Protein AF-A0AAE0R1Q9-F1 (afdb_monomer)

Organism: NCBI:txid175788

Solvent-accessible surface area (backbone atoms only — not comparable to full-atom values): 10433 Å² total; per-residue (Å²): 109,78,69,60,59,54,33,65,75,67,67,62,68,87,70,82,83,70,95,61,85,61,33,65,63,25,34,54,50,40,47,62,76,43,55,75,49,83,74,54,89,63,76,88,70,81,78,76,76,71,94,84,69,85,69,81,79,62,93,68,74,83,41,76,63,56,52,48,52,50,55,68,37,34,76,42,79,43,69,30,73,52,93,91,24,54,25,71,78,45,69,36,64,67,70,59,63,85,92,43,83,62,37,63,57,53,51,52,60,72,49,53,83,74,58,60,87,50,91,68,36,45,59,49,75,55,89,93,49,74,47,81,46,53,71,69,54,97,90,42,50,61,72,45,52,52,51,44,41,70,79,38,74,92,55,80,83,80,83,84,128

Secondary structure (DSSP, 8-state):
-HHHHHHHHHT------------HHHHHHHHHHTTTTTT--S----PPPPTT--S--------HHHHHHHHHHSSEEE--EETTEEPPPEEE-SS--TT-THHHHHHHHHTTT---SSTTEEEEEETTEEEEEE--BTTB-HHHHHHHHHHSTTPPP----

pLDDT: mean 77.85, std 17.09, range [36.81, 93.56]

InterPro domains:
  IPR000477 Reverse transcriptase domain [PF00078] (58-134)

Mean predicted aligned error: 13.05 Å

Foldseek 3Di:
DVVVVVCVVVVDDPPDDDDDLDQPVQAVVQCVVQVVVVPPPDDPDPDDDDDPPPPDPPDDDPDPVNVVVQVQQFQDWDWGDDPPHIHDIDTDNHAGDPPDPCRQVVQCVVCVVLAQPDPQWGWDDDRPDIDIDHDQDPNDCPSVQVSCCVNPPPDDDDDDD

Sequence (161 aa):
RMWQGIQEITNYKPTPFACDSDTSIPDALNDFYARFEAQNNIAARKTIPPPNDQTSVQHSTQSSFSNWILDFLTGRPQIVRMGNSFSSTTTLITGAPQGCVLSPLLFTLLTHDCAAMHSLNHIVKFADDMTVVGLISKNDESAYREEVQRLMPGVEPTTCL

Structure (mmCIF, N/CA/C/O backbone):
data_AF-A0AAE0R1Q9-F1
#
_entry.id   AF-A0AAE0R1Q9-F1
#
loop_
_atom_site.group_PDB
_atom_site.id
_atom_site.type_symbol
_atom_site.label_atom_id
_atom_site.label_alt_id
_atom_site.label_comp_id
_atom_site.label_asym_id
_atom_site.label_entity_id
_atom_site.label_seq_id
_atom_site.pdbx_PDB_ins_code
_atom_site.Cartn_x
_atom_site.Cartn_y
_atom_site.Cartn_z
_atom_site.occupancy
_atom_site.B_iso_or_equiv
_atom_site.auth_seq_id
_atom_site.auth_comp_id
_atom_site.auth_asym_id
_atom_site.auth_atom_id
_atom_site.pdbx_PDB_model_num
ATOM 1 N N . ARG A 1 1 ? -18.898 -8.983 -27.781 1.00 59.25 1 ARG A N 1
ATOM 2 C CA . ARG A 1 1 ? -17.844 -9.279 -26.772 1.00 59.25 1 ARG A CA 1
ATOM 3 C C . ARG A 1 1 ? -17.582 -7.989 -25.999 1.00 59.25 1 ARG A C 1
ATOM 5 O O . ARG A 1 1 ? -17.427 -6.977 -26.661 1.00 59.25 1 ARG A O 1
ATOM 12 N N . MET A 1 2 ? -17.563 -7.998 -24.660 1.00 80.12 2 MET A N 1
ATOM 13 C CA . MET A 1 2 ? -17.470 -6.791 -23.803 1.00 80.12 2 MET A CA 1
ATOM 14 C C . MET A 1 2 ? -16.39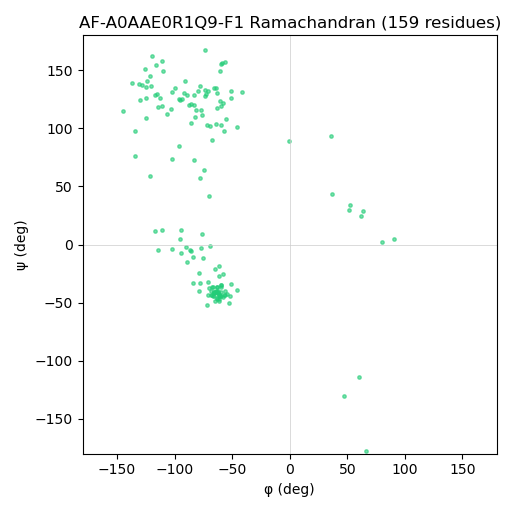4 -5.786 -24.255 1.00 80.12 2 MET A C 1
ATOM 16 O O . MET A 1 2 ? -16.633 -4.585 -24.294 1.00 80.12 2 MET A O 1
ATOM 20 N N . TRP A 1 3 ? -15.247 -6.303 -24.698 1.00 74.69 3 TRP A N 1
ATOM 21 C CA . TRP A 1 3 ? -14.126 -5.509 -25.194 1.00 74.69 3 TRP A CA 1
ATOM 22 C C . TRP A 1 3 ? -14.455 -4.617 -26.404 1.00 74.69 3 TRP A C 1
ATOM 24 O O . TRP A 1 3 ? -13.965 -3.499 -26.481 1.00 74.69 3 TRP A O 1
ATOM 34 N N . GLN A 1 4 ? -15.327 -5.062 -27.315 1.00 75.50 4 GLN A N 1
ATOM 35 C CA . GLN A 1 4 ? -15.723 -4.270 -28.489 1.00 75.50 4 GLN A CA 1
ATOM 36 C C . GLN A 1 4 ? -16.553 -3.041 -28.093 1.00 75.50 4 GLN A C 1
ATOM 38 O O . GLN A 1 4 ? -16.322 -1.957 -28.613 1.00 75.50 4 GLN A O 1
ATOM 43 N N . GLY A 1 5 ? -17.456 -3.185 -27.116 1.00 82.69 5 GLY A N 1
ATOM 44 C CA . GLY A 1 5 ? -18.254 -2.058 -26.621 1.00 82.69 5 GLY A CA 1
ATOM 45 C C . GLY A 1 5 ? -17.404 -1.005 -25.903 1.00 82.69 5 GLY A C 1
ATOM 46 O O . GLY A 1 5 ? -17.628 0.189 -26.070 1.00 82.69 5 GLY A O 1
ATOM 47 N N . ILE A 1 6 ? -16.37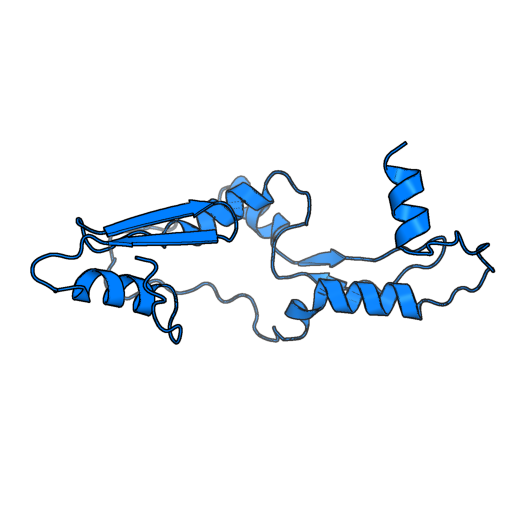2 -1.427 -25.160 1.00 80.50 6 ILE A N 1
ATOM 48 C CA . ILE A 1 6 ? -15.416 -0.498 -24.531 1.00 80.50 6 ILE A CA 1
ATOM 49 C C . ILE A 1 6 ? -14.652 0.297 -25.598 1.00 80.50 6 ILE A C 1
ATOM 51 O O . ILE A 1 6 ? -14.466 1.502 -25.444 1.00 80.50 6 ILE A O 1
ATOM 55 N N . GLN A 1 7 ? -14.239 -0.342 -26.695 1.00 80.62 7 GLN A N 1
ATOM 56 C CA . GLN A 1 7 ? -13.532 0.337 -27.787 1.00 80.62 7 GLN A CA 1
ATOM 57 C C . GLN A 1 7 ? -14.400 1.400 -28.475 1.00 80.62 7 GLN A C 1
ATOM 59 O O . GLN A 1 7 ? -13.909 2.492 -28.756 1.00 80.62 7 GLN A O 1
ATOM 64 N N . GLU A 1 8 ? -15.685 1.108 -28.695 1.00 81.06 8 GLU A N 1
ATOM 65 C CA . GLU A 1 8 ? -16.641 2.047 -29.298 1.00 81.06 8 GLU A CA 1
ATOM 66 C C . GLU A 1 8 ? -16.903 3.268 -28.408 1.00 81.06 8 GLU A C 1
ATOM 68 O O . GLU A 1 8 ? -16.912 4.392 -28.899 1.00 81.06 8 GLU A O 1
ATOM 73 N N . ILE A 1 9 ? -17.050 3.073 -27.094 1.00 84.00 9 ILE A N 1
ATOM 74 C CA . ILE A 1 9 ? -17.305 4.176 -26.150 1.00 84.00 9 ILE A CA 1
ATOM 75 C C . ILE A 1 9 ? -16.066 5.064 -25.981 1.00 84.00 9 ILE A C 1
ATOM 77 O O . ILE A 1 9 ? -16.174 6.281 -25.848 1.00 84.00 9 ILE A O 1
ATOM 81 N N . THR A 1 10 ? -14.878 4.462 -25.976 1.00 80.31 10 THR A N 1
ATOM 82 C CA . THR A 1 10 ? -13.619 5.173 -25.702 1.00 80.31 10 THR A CA 1
ATOM 83 C C . THR A 1 10 ? -12.989 5.806 -26.941 1.00 80.31 10 THR A C 1
ATOM 85 O O . THR A 1 10 ? -11.972 6.485 -26.814 1.00 80.31 10 THR A O 1
ATOM 88 N N . ASN A 1 11 ? -13.552 5.590 -28.139 1.00 75.06 11 ASN A N 1
ATOM 89 C CA . ASN A 1 11 ? -12.914 5.926 -29.419 1.00 75.06 11 ASN A CA 1
ATOM 90 C C . ASN A 1 11 ? -11.482 5.371 -29.540 1.00 75.06 11 ASN A C 1
ATOM 92 O O . ASN A 1 11 ? -10.628 5.953 -30.217 1.00 75.06 11 ASN A O 1
ATOM 96 N N . TYR A 1 12 ? -11.206 4.238 -28.890 1.00 69.50 12 TYR A N 1
ATOM 97 C CA . TYR A 1 12 ? -9.886 3.630 -28.907 1.00 69.50 12 TYR A CA 1
ATOM 98 C C . TYR A 1 12 ? -9.588 3.074 -30.304 1.00 69.50 12 TYR A C 1
ATOM 100 O O . TYR A 1 12 ? -10.063 2.003 -30.687 1.00 69.50 12 TYR A O 1
ATOM 108 N N . LYS A 1 13 ? -8.787 3.809 -31.080 1.00 71.56 13 LYS A N 1
ATOM 109 C CA . LYS A 1 13 ? -8.218 3.329 -32.341 1.00 71.56 13 LYS A CA 1
ATOM 110 C C . LYS A 1 13 ? -6.837 2.738 -32.066 1.00 71.56 13 LYS A C 1
ATOM 112 O O . LYS A 1 13 ? -5.993 3.455 -31.532 1.00 71.56 13 LYS A O 1
ATOM 117 N N . PRO A 1 14 ? -6.564 1.482 -32.457 1.00 60.16 14 PRO A N 1
ATOM 118 C CA . PRO A 1 14 ? -5.200 0.980 -32.478 1.00 60.16 14 PRO A CA 1
ATOM 119 C C . PRO A 1 14 ? -4.422 1.793 -33.517 1.00 60.16 14 PRO A C 1
ATOM 121 O O . PRO A 1 14 ? -4.619 1.640 -34.723 1.00 60.16 14 PRO A O 1
ATOM 124 N N . THR A 1 15 ? -3.595 2.725 -33.056 1.00 60.31 15 THR A N 1
ATOM 125 C CA . THR A 1 15 ? -2.699 3.496 -33.915 1.00 60.31 15 THR A CA 1
ATOM 126 C C . THR A 1 15 ? -1.706 2.526 -34.563 1.00 60.31 15 THR A C 1
ATOM 128 O O . THR A 1 15 ? -1.113 1.713 -33.850 1.00 60.31 15 THR A O 1
ATOM 131 N N . PRO A 1 16 ? -1.496 2.565 -35.893 1.00 54.47 16 PRO A N 1
ATOM 132 C CA . PRO A 1 16 ? -0.390 1.838 -36.492 1.00 54.47 16 PRO A CA 1
ATOM 133 C C . PRO A 1 16 ? 0.902 2.436 -35.934 1.00 54.47 16 PRO A C 1
ATOM 135 O O . PRO A 1 16 ? 1.153 3.629 -36.097 1.00 54.47 16 PRO A O 1
ATOM 138 N N . PHE A 1 17 ? 1.675 1.620 -35.220 1.00 55.91 17 PHE A N 1
ATOM 139 C CA . PHE A 1 17 ? 2.933 2.024 -34.602 1.00 55.91 17 PHE A CA 1
ATOM 140 C C . PHE A 1 17 ? 3.904 2.510 -35.687 1.00 55.91 17 PHE A C 1
ATOM 142 O O . PHE A 1 17 ? 4.483 1.704 -36.414 1.00 55.91 17 PHE A O 1
ATOM 149 N N . ALA A 1 18 ? 4.069 3.827 -35.811 1.00 50.19 18 ALA A N 1
ATOM 150 C CA . ALA A 1 18 ?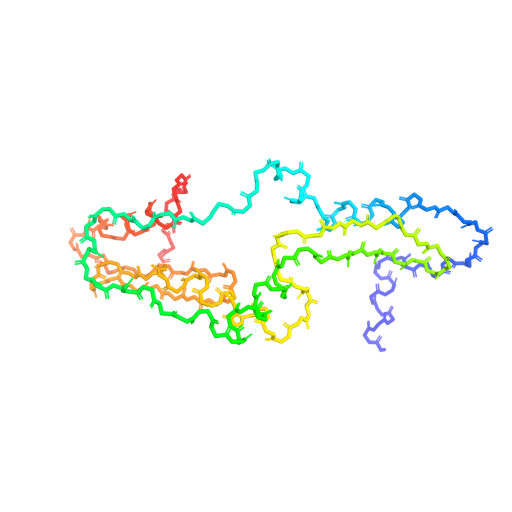 5.200 4.400 -36.521 1.00 50.19 18 ALA A CA 1
ATOM 151 C C . ALA A 1 18 ? 6.443 4.223 -35.638 1.00 50.19 18 ALA A C 1
ATOM 153 O O . ALA A 1 18 ? 6.393 4.445 -34.428 1.00 50.19 18 ALA A O 1
ATOM 154 N N . CYS A 1 19 ? 7.529 3.747 -36.243 1.00 52.66 19 CYS A N 1
ATOM 155 C CA . CYS A 1 19 ? 8.824 3.576 -35.604 1.00 52.66 19 CYS A CA 1
ATOM 156 C C . CYS A 1 19 ? 9.409 4.951 -35.274 1.00 52.66 19 CYS A C 1
ATOM 158 O O . CYS A 1 19 ? 10.133 5.508 -36.088 1.00 52.66 19 CYS A O 1
ATOM 160 N N . ASP A 1 20 ? 9.115 5.469 -34.089 1.00 54.62 20 ASP A N 1
ATOM 161 C CA . ASP A 1 20 ? 9.950 6.487 -33.471 1.00 54.62 20 ASP A CA 1
ATOM 162 C C . ASP A 1 20 ? 10.365 5.995 -32.092 1.00 54.62 20 ASP A C 1
ATOM 164 O O . ASP A 1 20 ? 9.539 5.604 -31.264 1.00 54.62 20 ASP A O 1
ATOM 168 N N . SER A 1 21 ? 11.674 5.994 -31.856 1.00 62.88 21 SER A N 1
ATOM 169 C CA . SER A 1 21 ? 12.311 5.763 -30.559 1.00 62.88 21 SER A CA 1
ATOM 170 C C . SER A 1 21 ? 12.070 6.946 -29.613 1.00 62.88 21 SER A C 1
ATOM 172 O O . SER A 1 21 ? 12.992 7.415 -28.952 1.00 62.88 21 SER A O 1
ATOM 174 N N . ASP A 1 22 ? 10.854 7.485 -29.609 1.00 75.00 22 ASP A N 1
ATOM 175 C CA . ASP A 1 22 ? 10.455 8.556 -28.718 1.00 75.00 22 ASP A CA 1
ATOM 176 C C . ASP A 1 22 ? 10.222 7.947 -27.331 1.00 75.00 22 ASP A C 1
ATOM 178 O O . ASP A 1 22 ? 9.326 7.116 -27.128 1.00 75.00 22 ASP A O 1
ATOM 182 N N . THR A 1 23 ? 11.097 8.293 -26.388 1.00 79.44 23 THR A N 1
ATOM 183 C CA . THR A 1 23 ? 11.012 7.840 -24.996 1.00 79.44 23 THR A CA 1
ATOM 184 C C . THR A 1 23 ? 10.108 8.737 -24.157 1.00 79.44 23 THR A C 1
ATOM 186 O O . THR A 1 23 ? 9.805 8.368 -23.027 1.00 79.44 23 THR A O 1
ATOM 189 N N . SER A 1 24 ? 9.600 9.853 -24.703 1.00 87.50 24 SER A N 1
ATOM 190 C CA . SER A 1 24 ? 8.835 10.855 -23.949 1.00 87.50 24 SER A CA 1
ATOM 191 C C . SER A 1 24 ? 7.618 10.272 -23.225 1.00 87.50 24 SER A C 1
ATOM 193 O O . SER A 1 24 ? 7.390 10.572 -22.055 1.00 87.50 24 SER A O 1
ATOM 195 N N . ILE A 1 25 ? 6.854 9.399 -23.890 1.00 89.06 25 ILE A N 1
ATOM 196 C CA . ILE A 1 25 ? 5.671 8.761 -23.300 1.00 89.06 25 ILE A CA 1
ATOM 197 C C . ILE A 1 25 ? 6.065 7.709 -22.246 1.00 89.06 25 ILE A C 1
ATOM 199 O O . ILE A 1 25 ? 5.539 7.783 -21.133 1.00 89.06 25 ILE A O 1
ATOM 203 N N . PRO A 1 26 ? 6.958 6.734 -22.532 1.00 91.94 26 PRO A N 1
ATOM 204 C CA . PRO A 1 26 ? 7.484 5.840 -21.502 1.00 91.94 26 PRO A CA 1
ATOM 205 C C . PRO A 1 26 ? 8.050 6.566 -20.277 1.00 91.94 26 PRO A C 1
ATOM 207 O O . PRO A 1 26 ? 7.749 6.155 -19.159 1.00 91.94 26 PRO A O 1
ATOM 210 N N . ASP A 1 27 ? 8.830 7.632 -20.470 1.00 91.25 27 ASP A N 1
ATOM 211 C CA . ASP A 1 27 ? 9.414 8.422 -19.381 1.00 91.25 27 ASP A CA 1
ATOM 212 C C . ASP A 1 27 ? 8.323 9.118 -18.558 1.00 91.25 27 ASP A C 1
ATOM 214 O O . ASP A 1 27 ? 8.269 8.930 -17.345 1.00 91.25 27 ASP A O 1
ATOM 218 N N . ALA A 1 28 ? 7.370 9.804 -19.199 1.00 90.69 28 ALA A N 1
ATOM 219 C CA . ALA A 1 28 ? 6.262 10.457 -18.496 1.00 90.69 28 ALA A CA 1
ATOM 220 C C . ALA A 1 28 ? 5.401 9.471 -17.685 1.00 90.69 28 ALA A C 1
ATOM 222 O O . ALA A 1 28 ? 4.930 9.791 -16.591 1.00 90.69 28 ALA A O 1
ATOM 223 N N . LEU A 1 29 ? 5.191 8.256 -18.201 1.00 90.94 29 LEU A N 1
ATOM 224 C CA . LEU A 1 29 ? 4.505 7.198 -17.461 1.00 90.94 29 LEU A CA 1
ATOM 225 C C . LEU A 1 29 ? 5.340 6.704 -16.282 1.00 90.94 29 LEU A C 1
ATOM 227 O O . LEU A 1 29 ? 4.795 6.501 -15.196 1.00 90.94 29 LEU A O 1
ATOM 231 N N . ASN A 1 30 ? 6.643 6.508 -16.479 1.00 91.75 30 ASN A N 1
ATOM 232 C CA . ASN A 1 30 ? 7.533 6.077 -15.411 1.00 91.75 30 ASN A CA 1
ATOM 233 C C . ASN A 1 30 ? 7.563 7.112 -14.275 1.00 91.75 30 ASN A C 1
ATOM 235 O O . ASN A 1 30 ? 7.401 6.739 -13.114 1.00 91.75 30 ASN A O 1
ATOM 239 N N . ASP A 1 31 ? 7.634 8.400 -14.612 1.00 89.75 31 ASP A N 1
ATOM 240 C CA . ASP A 1 31 ? 7.540 9.515 -13.666 1.00 89.75 31 ASP A CA 1
ATOM 241 C C . ASP A 1 31 ? 6.190 9.544 -12.947 1.00 89.75 31 ASP A C 1
ATOM 243 O O . ASP A 1 31 ? 6.132 9.723 -11.732 1.00 89.75 31 ASP A O 1
ATOM 247 N N . PHE A 1 32 ? 5.084 9.310 -13.660 1.00 89.50 32 PHE A N 1
ATOM 248 C CA . PHE A 1 32 ? 3.760 9.242 -13.045 1.00 89.50 32 PHE A CA 1
ATOM 249 C C . PHE A 1 32 ? 3.652 8.105 -12.017 1.00 89.50 32 PHE A C 1
ATOM 251 O O . PHE A 1 32 ? 3.110 8.309 -10.924 1.00 89.50 32 PHE A O 1
ATOM 258 N N . TYR A 1 33 ? 4.165 6.913 -12.336 1.00 86.81 33 TYR A N 1
ATOM 259 C CA . TYR A 1 33 ? 4.166 5.776 -11.411 1.00 86.81 33 TYR A CA 1
ATOM 260 C C . TYR A 1 33 ? 5.152 5.967 -10.251 1.00 86.81 33 TYR A C 1
ATOM 262 O O . TYR A 1 33 ? 4.856 5.542 -9.137 1.00 86.81 33 TYR A O 1
ATOM 270 N N . ALA A 1 34 ? 6.271 6.658 -10.481 1.00 87.50 34 ALA A N 1
ATOM 271 C CA . ALA A 1 34 ? 7.287 6.967 -9.476 1.00 87.50 34 ALA A CA 1
ATOM 272 C C . ALA A 1 34 ? 7.103 8.345 -8.809 1.00 87.50 34 ALA A C 1
ATOM 274 O O . ALA A 1 34 ? 7.991 8.815 -8.102 1.00 87.50 34 ALA A O 1
ATOM 275 N N . ARG A 1 35 ? 5.955 9.012 -8.986 1.00 86.19 35 ARG A N 1
ATOM 276 C CA . ARG A 1 35 ? 5.749 10.407 -8.544 1.00 86.19 35 ARG A CA 1
ATOM 277 C C . ARG A 1 35 ? 5.955 10.639 -7.044 1.00 86.19 35 ARG A C 1
ATOM 279 O O . ARG A 1 35 ? 6.274 11.750 -6.635 1.00 86.19 35 ARG A O 1
ATOM 286 N N . PHE A 1 36 ? 5.784 9.599 -6.229 1.00 80.62 36 PHE A N 1
ATOM 287 C CA . PHE A 1 36 ? 6.008 9.653 -4.782 1.00 80.62 36 PHE A CA 1
ATOM 288 C C . PHE A 1 36 ? 7.480 9.439 -4.384 1.00 80.62 36 PHE A C 1
ATOM 290 O O . PHE A 1 36 ? 7.845 9.696 -3.242 1.00 80.62 36 PHE A O 1
ATOM 297 N N . GLU A 1 37 ? 8.345 9.027 -5.313 1.00 79.06 37 GLU A N 1
ATOM 298 C CA . GLU A 1 37 ? 9.788 8.876 -5.088 1.00 79.06 37 GLU A CA 1
ATOM 299 C C . GLU A 1 37 ? 10.506 10.231 -5.139 1.00 79.06 37 GLU A C 1
ATOM 301 O O . GLU A 1 37 ? 11.346 10.519 -4.290 1.00 79.06 37 GLU A O 1
ATOM 306 N N . ALA A 1 38 ? 10.119 11.112 -6.072 1.00 57.25 38 ALA A N 1
ATOM 307 C CA . ALA A 1 38 ? 10.743 12.427 -6.276 1.00 57.25 38 ALA A CA 1
ATOM 308 C C . ALA A 1 38 ? 10.647 13.367 -5.054 1.00 57.25 38 ALA A C 1
ATOM 310 O O . ALA A 1 38 ? 11.393 14.339 -4.950 1.00 57.25 38 ALA A O 1
ATOM 311 N N . GLN A 1 39 ? 9.735 13.083 -4.122 1.00 54.94 39 GLN A N 1
ATOM 312 C CA . GLN A 1 39 ? 9.530 13.859 -2.896 1.00 54.94 39 GLN A CA 1
ATOM 313 C C . GLN A 1 39 ? 10.304 13.298 -1.688 1.00 54.94 39 GLN A C 1
ATOM 315 O O . GLN A 1 39 ? 10.364 13.948 -0.644 1.00 54.94 39 GLN A O 1
ATOM 320 N N . ASN A 1 40 ? 10.941 12.131 -1.820 1.00 53.28 40 ASN A N 1
ATOM 321 C CA . ASN A 1 40 ? 11.648 11.452 -0.738 1.00 53.28 40 ASN A CA 1
ATOM 322 C C . ASN A 1 40 ? 13.172 11.628 -0.842 1.00 53.28 40 ASN A C 1
ATOM 324 O O . ASN A 1 40 ? 13.913 10.687 -1.101 1.00 53.28 40 ASN A O 1
ATOM 328 N N . ASN A 1 41 ? 13.668 12.828 -0.521 1.00 49.53 41 ASN A N 1
ATOM 329 C CA . ASN A 1 41 ? 15.101 13.053 -0.242 1.00 49.53 41 ASN A CA 1
ATOM 330 C C . ASN A 1 41 ? 15.530 12.553 1.156 1.00 49.53 41 ASN A C 1
ATOM 332 O O . ASN A 1 41 ? 16.630 12.848 1.625 1.00 49.53 41 ASN A O 1
ATOM 336 N N . ILE A 1 42 ? 14.659 11.825 1.858 1.00 50.91 42 ILE A N 1
ATOM 337 C CA . ILE A 1 42 ? 14.900 11.319 3.208 1.00 50.91 42 ILE A CA 1
ATOM 338 C C . ILE A 1 42 ? 15.142 9.815 3.099 1.00 50.91 42 ILE A C 1
ATOM 340 O O . ILE A 1 42 ? 14.232 9.056 2.776 1.00 50.91 42 ILE A O 1
ATOM 344 N N . ALA A 1 43 ? 16.372 9.379 3.388 1.00 47.88 43 ALA A N 1
ATOM 345 C CA . ALA A 1 43 ? 16.683 7.963 3.555 1.00 47.88 43 ALA A CA 1
ATOM 346 C C . ALA A 1 43 ? 15.692 7.338 4.548 1.00 47.88 43 ALA A C 1
ATOM 348 O O . ALA A 1 43 ? 15.471 7.914 5.614 1.00 47.88 43 ALA A O 1
ATOM 349 N N . ALA A 1 44 ? 15.109 6.184 4.200 1.00 47.94 44 ALA A N 1
ATOM 350 C CA . ALA A 1 44 ? 14.126 5.470 5.015 1.00 47.94 44 ALA A CA 1
ATOM 351 C C . ALA A 1 44 ? 14.583 5.401 6.484 1.00 47.94 44 ALA A C 1
ATOM 353 O O . ALA A 1 44 ? 15.480 4.639 6.855 1.00 47.94 44 ALA A O 1
ATOM 354 N N . ARG A 1 45 ? 14.013 6.267 7.326 1.00 45.75 45 ARG A N 1
ATOM 355 C CA . ARG A 1 45 ? 14.424 6.403 8.720 1.00 45.75 45 ARG A CA 1
ATOM 356 C C . ARG A 1 45 ? 13.739 5.289 9.494 1.00 45.75 45 ARG A C 1
ATOM 358 O O . ARG A 1 45 ? 12.517 5.276 9.591 1.00 45.75 45 ARG A O 1
ATOM 365 N N . LYS A 1 46 ? 14.524 4.367 10.060 1.00 41.50 46 LYS A N 1
ATOM 366 C CA . LYS A 1 46 ? 14.035 3.442 11.091 1.00 41.50 46 LYS A CA 1
ATOM 367 C C . LYS A 1 46 ? 13.447 4.294 12.216 1.00 41.50 46 LYS A C 1
ATOM 369 O O . LYS A 1 46 ? 14.187 5.009 12.894 1.00 41.50 46 LYS A O 1
ATOM 374 N N . THR A 1 47 ? 12.129 4.297 12.355 1.00 36.81 47 THR A N 1
ATOM 375 C CA . THR A 1 47 ? 11.434 4.990 13.437 1.00 36.81 47 THR A CA 1
ATOM 376 C C . THR A 1 47 ? 11.899 4.390 14.760 1.00 36.81 47 THR A C 1
ATOM 378 O O . THR A 1 47 ? 11.852 3.179 14.958 1.00 36.81 47 THR A O 1
ATOM 381 N N . ILE A 1 48 ? 12.421 5.241 15.642 1.00 43.12 48 ILE A N 1
ATOM 382 C CA . ILE A 1 48 ? 12.767 4.865 17.013 1.00 43.12 48 ILE A CA 1
ATOM 383 C C . ILE A 1 48 ? 11.432 4.723 17.762 1.00 43.12 48 ILE A C 1
ATOM 385 O O . ILE A 1 48 ? 10.623 5.652 17.677 1.00 43.12 48 ILE A O 1
ATOM 389 N N . PRO A 1 49 ? 11.169 3.598 18.449 1.00 39.59 49 PRO A N 1
ATOM 390 C CA . PRO A 1 49 ? 9.940 3.438 19.213 1.00 39.59 49 PRO A CA 1
ATOM 391 C C . PRO A 1 49 ? 9.826 4.512 20.313 1.00 39.59 49 PRO A C 1
ATOM 393 O O . PRO A 1 49 ? 10.849 4.982 20.822 1.00 39.59 49 PRO A O 1
ATOM 396 N N . PRO A 1 50 ? 8.600 4.926 20.682 1.00 39.22 50 PRO A N 1
ATOM 397 C CA . PRO A 1 50 ? 8.375 5.901 21.744 1.00 39.22 50 PRO A CA 1
ATOM 398 C C . PRO A 1 50 ? 8.933 5.421 23.102 1.00 39.22 50 PRO A C 1
ATOM 400 O O . PRO A 1 50 ? 9.040 4.216 23.332 1.00 39.22 50 PRO A O 1
ATOM 403 N N . PRO A 1 51 ? 9.273 6.337 24.033 1.00 42.34 51 PRO A N 1
ATOM 404 C CA . PRO A 1 51 ? 10.165 6.044 25.164 1.00 42.34 51 PRO A CA 1
ATOM 405 C C . PRO A 1 51 ? 9.628 5.098 26.251 1.00 42.34 51 PRO A C 1
ATOM 407 O O . PRO A 1 51 ? 10.358 4.821 27.197 1.00 42.34 51 PRO A O 1
ATOM 410 N N . ASN A 1 52 ? 8.390 4.605 26.151 1.00 44.06 52 ASN A N 1
ATOM 411 C CA . ASN A 1 52 ? 7.707 3.941 27.268 1.00 44.06 52 ASN A CA 1
ATOM 412 C C . ASN A 1 52 ? 7.477 2.434 27.113 1.00 44.06 52 ASN A C 1
ATOM 414 O O . ASN A 1 52 ? 6.782 1.861 27.945 1.00 44.06 52 ASN A O 1
ATOM 418 N N . ASP A 1 53 ? 8.102 1.775 26.136 1.00 44.84 53 ASP A N 1
ATOM 419 C CA . ASP A 1 53 ? 8.061 0.310 26.038 1.00 44.84 53 ASP A CA 1
ATOM 420 C C . ASP A 1 53 ? 9.470 -0.298 26.081 1.00 44.84 53 ASP A C 1
ATOM 422 O O . ASP A 1 53 ? 9.944 -0.977 25.172 1.00 44.84 53 ASP A O 1
ATOM 426 N N . GLN A 1 54 ? 10.187 -0.020 27.174 1.00 45.72 54 GLN A N 1
ATOM 427 C CA . GLN A 1 54 ? 11.387 -0.775 27.547 1.00 45.72 54 GLN A CA 1
ATOM 428 C C . GLN A 1 54 ? 10.986 -2.112 28.185 1.00 45.72 54 GLN A C 1
ATOM 430 O O . GLN A 1 54 ? 11.377 -2.434 29.304 1.00 45.72 54 GLN A O 1
ATOM 435 N N . THR A 1 55 ? 10.215 -2.919 27.459 1.00 37.75 55 THR A N 1
ATOM 436 C CA . THR A 1 55 ? 10.193 -4.365 27.657 1.00 37.75 55 THR A CA 1
ATOM 437 C C . THR A 1 55 ? 11.144 -4.980 26.639 1.00 37.75 55 THR A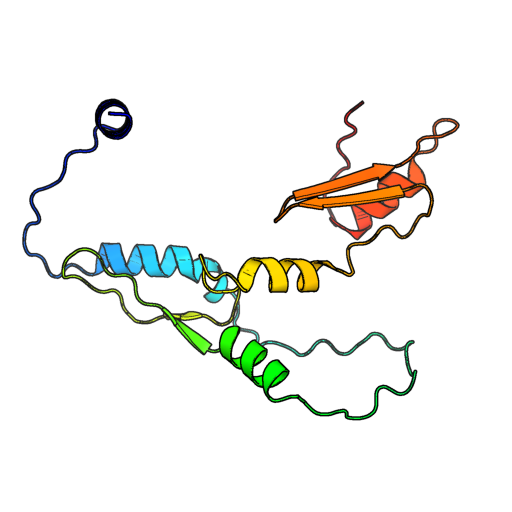 C 1
ATOM 439 O O . THR A 1 55 ? 10.765 -5.357 25.545 1.00 37.75 55 THR A O 1
ATOM 442 N N . SER A 1 56 ? 12.429 -5.028 26.991 1.00 39.81 56 SER A N 1
ATOM 443 C CA . SER A 1 56 ? 13.367 -6.084 26.585 1.00 39.81 56 SER A CA 1
ATOM 444 C C . SER A 1 56 ? 13.238 -6.685 25.171 1.00 39.81 56 SER A C 1
ATOM 446 O O . SER A 1 56 ? 13.397 -7.895 25.030 1.00 39.81 56 SER A O 1
ATOM 448 N N . VAL A 1 57 ? 13.034 -5.911 24.099 1.00 44.72 57 VAL A N 1
ATOM 449 C CA . VAL A 1 57 ? 13.278 -6.429 22.742 1.00 44.72 57 VAL A CA 1
ATOM 450 C C . VAL A 1 57 ? 14.769 -6.283 22.471 1.00 44.72 57 VAL A C 1
ATOM 452 O O . VAL A 1 57 ? 15.246 -5.402 21.758 1.00 44.72 57 VAL A O 1
ATOM 455 N N . GLN A 1 58 ? 15.522 -7.154 23.144 1.00 39.62 58 GLN A N 1
ATOM 456 C CA . GLN A 1 58 ? 16.874 -7.525 22.766 1.00 39.62 58 GLN A CA 1
ATOM 457 C C . GLN A 1 58 ? 16.934 -7.699 21.247 1.00 39.62 58 GLN A C 1
ATOM 459 O O . GLN A 1 58 ? 16.108 -8.405 20.667 1.00 39.62 58 GLN A O 1
ATOM 464 N N . HIS A 1 59 ? 17.943 -7.074 20.636 1.00 54.28 59 HIS A N 1
ATOM 465 C CA . HIS A 1 59 ? 18.750 -7.642 19.554 1.00 54.28 59 HIS A CA 1
ATOM 466 C C . HIS A 1 59 ? 18.332 -9.081 19.189 1.00 54.28 59 HIS A C 1
ATOM 468 O O . HIS A 1 59 ? 18.845 -10.044 19.753 1.00 54.28 59 HIS A O 1
ATOM 474 N N . SER A 1 60 ? 17.387 -9.249 18.269 1.00 42.09 60 SER A N 1
ATOM 475 C CA . SER A 1 60 ? 16.911 -10.575 17.871 1.00 42.09 60 SER A CA 1
ATOM 476 C C . SER A 1 60 ? 16.829 -10.624 16.356 1.00 42.09 60 SER A C 1
ATOM 478 O O . SER A 1 60 ? 15.916 -10.102 15.731 1.00 42.09 60 SER A O 1
ATOM 480 N N . THR A 1 61 ? 17.891 -11.192 15.779 1.00 51.56 61 THR A N 1
ATOM 481 C CA . THR A 1 61 ? 17.926 -11.859 14.472 1.00 51.56 61 THR A CA 1
ATOM 482 C C . THR A 1 61 ? 17.029 -11.233 13.404 1.00 51.56 61 THR A C 1
ATOM 484 O O . THR A 1 61 ? 15.876 -11.634 13.251 1.00 51.56 61 THR A O 1
ATOM 487 N N . GLN A 1 62 ? 17.576 -10.323 12.588 1.00 59.88 62 GLN A N 1
ATOM 488 C CA . GLN A 1 62 ? 17.011 -10.117 11.254 1.00 59.88 62 GLN A CA 1
ATOM 489 C C . GLN A 1 62 ? 17.048 -11.470 10.539 1.00 59.88 62 GLN A C 1
ATOM 491 O O . GLN A 1 62 ? 18.094 -11.916 10.070 1.00 59.88 62 GLN A O 1
ATOM 496 N N . SER A 1 63 ? 15.914 -12.167 10.555 1.00 77.81 63 SER A N 1
ATOM 497 C CA . SER A 1 63 ? 15.759 -13.446 9.882 1.00 77.81 63 SER A CA 1
ATOM 498 C C . SER A 1 63 ? 16.037 -13.260 8.388 1.00 77.81 63 SER A C 1
ATOM 500 O O . SER A 1 63 ? 15.875 -12.160 7.847 1.00 77.81 63 SER A O 1
ATOM 502 N N . SER A 1 64 ? 16.428 -14.331 7.696 1.00 88.25 64 SER A N 1
ATOM 503 C CA . SER A 1 64 ? 16.546 -14.321 6.230 1.00 88.25 64 SER A CA 1
ATOM 504 C C . SER A 1 64 ? 15.272 -13.788 5.565 1.00 88.25 64 SER A C 1
ATOM 506 O O . SER A 1 64 ? 15.349 -13.053 4.586 1.00 88.25 64 SER A O 1
ATOM 508 N N . PHE A 1 65 ? 14.111 -14.069 6.159 1.00 87.12 65 PHE A N 1
ATOM 509 C CA . PHE A 1 65 ? 12.819 -13.550 5.728 1.00 87.12 65 PHE A CA 1
ATOM 510 C C . PHE A 1 65 ? 12.669 -12.033 5.926 1.00 87.12 65 PHE A C 1
ATOM 512 O O . PHE A 1 65 ? 12.217 -11.343 5.019 1.00 87.12 65 PHE A O 1
ATOM 519 N N . SER A 1 66 ? 13.092 -11.479 7.067 1.00 88.44 66 SER A N 1
ATOM 520 C CA . SER A 1 66 ? 13.044 -10.029 7.319 1.00 88.44 66 SER A CA 1
ATOM 521 C C . SER A 1 66 ? 13.943 -9.247 6.359 1.00 88.44 66 SER A C 1
ATOM 523 O O . SER A 1 66 ? 13.546 -8.196 5.862 1.00 88.44 66 SER A O 1
ATOM 525 N N . ASN A 1 67 ? 15.138 -9.770 6.068 1.00 89.00 67 ASN A N 1
ATOM 526 C CA . ASN A 1 67 ? 16.034 -9.171 5.077 1.00 89.00 67 ASN A CA 1
ATOM 527 C C . ASN A 1 67 ? 15.468 -9.289 3.661 1.00 89.00 67 ASN A C 1
ATOM 529 O O . ASN A 1 67 ? 15.595 -8.352 2.883 1.00 89.00 67 ASN A O 1
ATOM 533 N N . TRP A 1 68 ? 14.794 -10.395 3.349 1.00 90.88 68 TRP A N 1
ATOM 534 C CA . TRP A 1 68 ? 14.104 -10.560 2.076 1.00 90.88 68 TRP A CA 1
ATOM 535 C C . TRP A 1 68 ? 12.933 -9.582 1.909 1.00 90.88 68 TRP A C 1
ATOM 537 O O . TRP A 1 68 ? 12.789 -9.000 0.843 1.00 90.88 68 TRP A O 1
ATOM 547 N N . ILE A 1 69 ? 12.132 -9.334 2.953 1.00 89.19 69 ILE A N 1
ATOM 548 C CA . ILE A 1 69 ? 11.084 -8.297 2.911 1.00 89.19 69 ILE A CA 1
ATOM 549 C C . ILE A 1 69 ? 11.708 -6.915 2.696 1.00 89.19 69 ILE A C 1
ATOM 551 O O . ILE A 1 69 ? 11.180 -6.117 1.926 1.00 89.19 69 ILE A O 1
ATOM 555 N N . LEU A 1 70 ? 12.822 -6.621 3.370 1.00 88.31 70 LEU A N 1
ATOM 556 C CA . LEU A 1 70 ? 13.516 -5.346 3.209 1.00 88.31 70 LEU A CA 1
ATOM 557 C C . LEU A 1 70 ? 14.033 -5.164 1.776 1.00 88.31 70 LEU A C 1
ATOM 559 O O . LEU A 1 70 ? 13.807 -4.111 1.189 1.00 88.31 70 LEU A O 1
ATOM 563 N N . ASP A 1 71 ? 14.671 -6.185 1.209 1.00 87.12 71 ASP A N 1
ATOM 564 C CA . ASP A 1 71 ? 15.119 -6.202 -0.188 1.00 87.12 71 ASP A CA 1
ATOM 565 C C . ASP A 1 71 ? 13.931 -6.056 -1.154 1.00 87.12 71 ASP A C 1
ATOM 567 O O . ASP A 1 71 ? 13.931 -5.207 -2.038 1.00 87.12 71 ASP A O 1
ATOM 571 N N . PHE A 1 72 ? 12.837 -6.778 -0.904 1.00 87.56 72 PHE A N 1
ATOM 572 C CA . PHE A 1 72 ? 11.598 -6.658 -1.670 1.00 87.56 72 PHE A CA 1
ATOM 573 C C . PHE A 1 72 ? 11.003 -5.240 -1.626 1.00 87.56 72 PHE A C 1
ATOM 575 O O . PHE A 1 72 ? 10.413 -4.776 -2.604 1.00 87.56 72 PHE A O 1
ATOM 582 N N . LEU A 1 73 ? 11.134 -4.525 -0.508 1.00 87.00 73 LEU A N 1
ATOM 583 C CA . LEU A 1 73 ? 10.565 -3.188 -0.333 1.00 87.00 73 LEU A CA 1
ATOM 584 C C . LEU A 1 73 ? 11.485 -2.044 -0.781 1.00 87.00 73 LEU A C 1
ATOM 586 O O . LEU A 1 73 ? 10.982 -0.936 -0.964 1.00 87.00 73 LEU A O 1
ATOM 590 N N . THR A 1 74 ? 12.783 -2.277 -0.990 1.00 86.94 74 THR A N 1
ATOM 591 C CA . THR A 1 74 ? 13.768 -1.201 -1.188 1.00 86.94 74 THR A CA 1
ATOM 592 C C . THR A 1 74 ? 14.568 -1.353 -2.477 1.00 86.94 74 THR A C 1
ATOM 594 O O . THR A 1 74 ? 14.788 -2.453 -2.966 1.00 86.94 74 THR A O 1
ATOM 597 N N . GLY A 1 75 ? 15.016 -0.230 -3.047 1.00 84.81 75 GLY A N 1
ATOM 598 C CA . GLY A 1 75 ? 16.015 -0.235 -4.120 1.00 84.81 75 GLY A CA 1
ATOM 599 C C . GLY A 1 75 ? 15.570 -0.926 -5.412 1.00 84.81 75 GLY A C 1
ATOM 600 O O . GLY A 1 75 ? 16.410 -1.452 -6.140 1.00 84.81 75 GLY A O 1
ATOM 601 N N . ARG A 1 76 ? 14.267 -0.940 -5.712 1.00 88.19 76 ARG A N 1
ATOM 602 C CA . ARG A 1 76 ? 13.731 -1.675 -6.862 1.00 88.19 76 ARG A CA 1
ATOM 603 C C . ARG A 1 76 ? 13.865 -0.863 -8.151 1.00 88.19 76 ARG A C 1
ATOM 605 O O . ARG A 1 76 ? 13.243 0.193 -8.243 1.00 88.19 76 ARG A O 1
ATOM 612 N N . PRO A 1 77 ? 14.581 -1.335 -9.180 1.00 90.25 77 PRO A N 1
ATOM 613 C CA . PRO A 1 77 ? 14.594 -0.660 -10.473 1.00 90.25 77 PRO A CA 1
ATOM 614 C C . PRO A 1 77 ? 13.245 -0.832 -11.196 1.00 90.25 77 PRO A C 1
ATOM 616 O O . PRO A 1 77 ? 12.733 -1.945 -11.314 1.00 90.25 77 PRO A O 1
ATOM 619 N N . GLN A 1 78 ? 12.692 0.263 -11.715 1.00 91.12 78 GLN A N 1
ATOM 620 C CA . GLN A 1 78 ? 11.483 0.312 -12.538 1.00 91.12 78 GLN A CA 1
ATOM 621 C C . GLN A 1 78 ? 11.791 0.919 -13.910 1.00 91.12 78 GLN A C 1
ATOM 623 O O . GLN A 1 78 ? 12.484 1.930 -14.018 1.00 91.12 78 GLN A O 1
ATOM 628 N N . ILE A 1 79 ? 11.237 0.298 -14.954 1.00 92.81 79 ILE A N 1
ATOM 629 C CA . ILE A 1 79 ? 11.266 0.773 -16.340 1.00 92.81 79 ILE A CA 1
ATOM 630 C C . ILE A 1 79 ? 9.868 0.572 -16.927 1.00 92.81 79 ILE A C 1
ATOM 632 O O . ILE A 1 79 ? 9.252 -0.477 -16.722 1.00 92.81 79 ILE A O 1
ATOM 636 N N . VAL A 1 80 ? 9.383 1.544 -17.695 1.00 91.88 80 VAL A N 1
ATOM 637 C CA . VAL A 1 80 ? 8.162 1.426 -18.495 1.00 91.88 80 VAL A CA 1
ATOM 638 C C . VAL A 1 80 ? 8.539 1.132 -19.943 1.00 91.88 80 VAL A C 1
ATOM 640 O O . VAL A 1 80 ? 9.427 1.760 -20.516 1.00 91.88 80 VAL A O 1
ATOM 643 N N . ARG A 1 81 ? 7.844 0.172 -20.558 1.00 92.31 81 ARG A N 1
ATOM 644 C CA . ARG A 1 81 ? 8.005 -0.172 -21.974 1.00 92.31 81 ARG A CA 1
ATOM 645 C C . ARG A 1 81 ? 6.705 0.084 -22.724 1.00 92.31 81 ARG A C 1
ATOM 647 O O . ARG A 1 81 ? 5.665 -0.453 -22.350 1.00 92.31 81 ARG A O 1
ATOM 654 N N . MET A 1 82 ? 6.785 0.821 -23.828 1.00 87.69 82 MET A N 1
ATOM 655 C CA . MET A 1 82 ? 5.681 1.006 -24.770 1.00 87.69 82 MET A CA 1
ATOM 656 C C . MET A 1 82 ? 6.141 0.607 -26.174 1.00 87.69 82 MET A C 1
ATOM 658 O O . MET A 1 82 ? 6.971 1.272 -26.788 1.00 87.69 82 MET A O 1
ATOM 662 N N . GLY A 1 83 ? 5.630 -0.518 -26.682 1.00 86.19 83 GLY A N 1
ATOM 663 C CA . GLY A 1 83 ? 6.094 -1.083 -27.951 1.00 86.19 83 GLY A CA 1
ATOM 664 C C . GLY A 1 83 ? 7.586 -1.434 -27.900 1.00 86.19 83 GLY A C 1
ATOM 665 O O . GLY A 1 83 ? 7.990 -2.329 -27.152 1.00 86.19 83 GLY A O 1
ATOM 666 N N . ASN A 1 84 ? 8.395 -0.729 -28.693 1.00 85.81 84 ASN A N 1
ATOM 667 C CA . ASN A 1 84 ? 9.856 -0.880 -28.727 1.00 85.81 84 ASN A CA 1
ATOM 668 C C . ASN A 1 84 ? 10.607 0.224 -27.966 1.00 85.81 84 ASN A C 1
ATOM 670 O O . ASN A 1 84 ? 11.828 0.138 -27.853 1.00 85.81 84 ASN A O 1
ATOM 674 N N . SER A 1 85 ? 9.899 1.218 -27.430 1.00 87.19 85 SER A N 1
ATOM 675 C CA . SER A 1 85 ? 10.484 2.297 -26.636 1.00 87.19 85 SER A CA 1
ATOM 676 C C . SER A 1 85 ? 10.499 1.924 -25.155 1.00 87.19 85 SER A C 1
ATOM 678 O O . SER A 1 85 ? 9.546 1.335 -24.632 1.00 87.19 85 SER A O 1
ATOM 680 N N . PHE A 1 86 ? 11.585 2.284 -24.480 1.00 92.69 86 PHE A N 1
ATOM 681 C CA . PHE A 1 86 ? 11.798 2.076 -23.051 1.00 92.69 86 PHE A CA 1
ATOM 682 C C . PHE A 1 86 ? 12.031 3.428 -22.387 1.00 92.69 86 PHE A C 1
ATOM 684 O O . PHE A 1 86 ? 12.651 4.302 -22.989 1.00 92.69 86 PHE A O 1
ATOM 691 N N . SER A 1 87 ? 11.551 3.584 -21.159 1.00 93.56 87 SER A N 1
ATOM 692 C CA . SER A 1 87 ? 11.923 4.715 -20.316 1.00 93.56 87 SER A CA 1
ATOM 693 C C . SER A 1 87 ? 13.354 4.565 -19.799 1.00 93.56 87 SER A C 1
ATOM 695 O O . SER A 1 87 ? 13.946 3.481 -19.813 1.00 93.56 87 SER A O 1
ATOM 697 N N . SER A 1 88 ? 13.872 5.650 -19.242 1.00 91.12 88 SER A N 1
ATOM 698 C CA . SER A 1 88 ? 14.950 5.610 -18.258 1.00 91.12 88 SER A CA 1
ATOM 699 C C . SER A 1 88 ? 14.584 4.735 -17.045 1.00 91.12 88 SER A C 1
ATOM 701 O O . SER A 1 88 ? 13.408 4.476 -16.771 1.00 91.12 88 SER A O 1
ATOM 703 N N . THR A 1 89 ? 15.597 4.239 -16.331 1.00 92.94 89 THR A N 1
ATOM 704 C CA . THR A 1 89 ? 15.408 3.454 -15.102 1.00 92.94 89 THR A CA 1
ATOM 705 C C . THR A 1 89 ? 15.204 4.374 -13.906 1.00 92.94 89 THR A C 1
ATOM 707 O O . THR A 1 89 ? 16.058 5.215 -13.632 1.00 92.94 89 THR A O 1
ATOM 710 N N . THR A 1 90 ? 14.146 4.130 -13.134 1.00 90.81 90 THR A N 1
ATOM 711 C CA . THR A 1 90 ? 13.878 4.821 -11.866 1.00 90.81 90 THR A CA 1
ATOM 712 C C . THR A 1 90 ? 13.935 3.830 -10.715 1.00 90.81 90 THR A C 1
ATOM 714 O O . THR A 1 90 ? 13.300 2.780 -10.766 1.00 90.81 90 THR A O 1
ATOM 717 N N . THR A 1 91 ? 14.691 4.141 -9.666 1.00 90.12 91 THR A N 1
ATOM 718 C CA . THR A 1 91 ? 14.748 3.300 -8.464 1.00 90.12 91 THR A CA 1
ATOM 719 C C . THR A 1 91 ? 13.616 3.673 -7.517 1.00 90.12 91 THR A C 1
ATOM 721 O O . THR A 1 91 ? 13.548 4.809 -7.058 1.00 90.12 91 THR A O 1
ATOM 724 N N . LEU A 1 92 ? 12.759 2.709 -7.194 1.00 86.81 92 LEU A N 1
ATOM 725 C CA . LEU A 1 92 ? 11.692 2.850 -6.213 1.00 86.81 92 LEU A CA 1
ATOM 726 C C . LEU A 1 92 ? 12.197 2.468 -4.822 1.00 86.81 92 LEU A C 1
ATOM 728 O O . LEU A 1 92 ? 12.743 1.375 -4.623 1.00 86.81 92 LEU A O 1
ATOM 732 N N . ILE A 1 93 ? 11.969 3.344 -3.849 1.00 84.12 93 ILE A N 1
ATOM 733 C CA . ILE A 1 93 ? 12.226 3.087 -2.430 1.00 84.12 93 ILE A CA 1
ATOM 734 C C . ILE A 1 93 ? 10.938 3.065 -1.601 1.00 84.12 93 ILE A C 1
ATOM 736 O O . ILE A 1 93 ? 10.995 2.755 -0.411 1.00 84.12 93 ILE A O 1
ATOM 740 N N . THR A 1 94 ? 9.784 3.359 -2.208 1.00 83.12 94 THR A N 1
ATOM 741 C CA . THR A 1 94 ? 8.480 3.320 -1.542 1.00 83.12 94 THR A CA 1
ATOM 742 C C . THR A 1 94 ? 7.511 2.336 -2.186 1.00 83.12 94 THR A C 1
ATOM 744 O O . THR A 1 94 ? 7.692 1.861 -3.310 1.00 83.12 94 THR A O 1
ATOM 747 N N . GLY A 1 95 ? 6.472 1.984 -1.428 1.00 82.69 95 GLY A N 1
ATOM 748 C CA . GLY A 1 95 ? 5.435 1.055 -1.862 1.00 82.69 95 GLY A CA 1
ATOM 749 C C . GLY A 1 95 ? 5.931 -0.377 -2.072 1.00 82.69 95 GLY A C 1
ATOM 750 O O . GLY A 1 95 ? 7.097 -0.718 -1.856 1.00 82.69 95 GLY A O 1
ATOM 751 N N . ALA A 1 96 ? 5.011 -1.227 -2.513 1.00 84.06 96 ALA A N 1
ATOM 752 C CA . ALA A 1 96 ? 5.287 -2.595 -2.923 1.00 84.06 96 ALA A CA 1
ATOM 753 C C . ALA A 1 96 ? 4.969 -2.751 -4.422 1.00 84.06 96 ALA A C 1
ATOM 755 O O . ALA A 1 96 ? 4.127 -2.013 -4.940 1.00 84.06 96 ALA A O 1
ATOM 756 N N . PRO A 1 97 ? 5.601 -3.700 -5.133 1.00 78.31 97 PRO A N 1
ATOM 757 C CA . PRO A 1 97 ? 5.294 -3.977 -6.532 1.00 78.31 97 PRO A CA 1
ATOM 758 C C . PRO A 1 97 ? 3.790 -4.182 -6.768 1.00 78.31 97 PRO A C 1
ATOM 760 O O . PRO A 1 97 ? 3.148 -5.020 -6.118 1.00 78.31 97 PRO A O 1
ATOM 763 N N . GLN A 1 98 ? 3.219 -3.421 -7.705 1.00 73.31 98 GLN A N 1
ATOM 764 C CA . GLN A 1 98 ? 1.812 -3.556 -8.072 1.00 73.31 98 GLN A CA 1
ATOM 765 C C . GLN A 1 98 ? 1.566 -4.939 -8.692 1.00 73.31 98 GLN A C 1
ATOM 767 O O . GLN A 1 98 ? 2.341 -5.411 -9.521 1.00 73.31 98 GLN A O 1
ATOM 772 N N . GLY A 1 99 ? 0.488 -5.605 -8.273 1.00 77.81 99 GLY A N 1
ATOM 773 C CA . GLY A 1 99 ? 0.149 -6.952 -8.743 1.00 77.81 99 GLY A CA 1
ATOM 774 C C . GLY A 1 99 ? 0.927 -8.085 -8.066 1.00 77.81 99 GLY A C 1
ATOM 775 O O . GLY A 1 99 ? 0.714 -9.247 -8.405 1.00 77.81 99 GLY A O 1
ATOM 776 N N . CYS A 1 100 ? 1.794 -7.791 -7.089 1.00 84.56 100 CYS A N 1
ATOM 777 C CA . CYS A 1 100 ? 2.413 -8.836 -6.280 1.00 84.56 100 CYS A CA 1
ATOM 778 C C . CYS A 1 100 ? 1.446 -9.358 -5.203 1.00 84.56 100 CYS A C 1
ATOM 780 O O . CYS A 1 100 ? 0.802 -8.583 -4.498 1.00 84.56 100 CYS A O 1
ATOM 782 N N . VAL A 1 101 ? 1.409 -10.683 -5.032 1.00 88.00 101 VAL A N 1
ATOM 783 C CA . VAL A 1 101 ? 0.601 -11.388 -4.017 1.00 88.00 101 VAL A CA 1
ATOM 784 C C . VAL A 1 101 ? 0.985 -10.994 -2.588 1.00 88.00 101 VAL A C 1
ATOM 786 O O . VAL A 1 101 ? 0.151 -11.049 -1.688 1.00 88.00 101 VAL A O 1
ATOM 789 N N . LEU A 1 102 ? 2.234 -10.577 -2.367 1.00 88.75 102 LEU A N 1
ATOM 790 C CA . LEU A 1 102 ? 2.708 -10.177 -1.045 1.00 88.75 102 LEU A CA 1
ATOM 791 C C . LEU A 1 102 ? 2.269 -8.755 -0.659 1.00 88.75 102 LEU A C 1
ATOM 793 O O . LEU A 1 102 ? 2.153 -8.454 0.528 1.00 88.75 102 LEU A O 1
ATOM 797 N N . SER A 1 103 ? 1.996 -7.888 -1.638 1.00 89.38 103 SER A N 1
ATOM 798 C CA . SER A 1 103 ? 1.669 -6.478 -1.393 1.00 89.38 103 SER A CA 1
ATOM 799 C C . SER A 1 103 ? 0.439 -6.295 -0.486 1.00 89.38 103 SER A C 1
ATOM 801 O O . SER A 1 103 ? 0.551 -5.536 0.477 1.00 89.38 103 SER A O 1
ATOM 803 N N . PRO A 1 104 ? -0.691 -7.014 -0.681 1.00 89.31 104 PRO A N 1
ATOM 804 C CA . PRO A 1 104 ? -1.835 -6.938 0.232 1.00 89.31 104 PRO A CA 1
ATOM 805 C C . PRO A 1 104 ? -1.499 -7.347 1.670 1.00 89.31 104 PRO A C 1
ATOM 807 O O . PRO A 1 104 ? -1.928 -6.681 2.607 1.00 89.31 104 PRO A O 1
ATOM 810 N N . LEU A 1 105 ? -0.694 -8.398 1.860 1.00 89.81 105 LEU A N 1
ATOM 811 C CA . LEU A 1 105 ? -0.316 -8.866 3.196 1.00 89.81 105 LEU A CA 1
ATOM 812 C C . LEU A 1 105 ? 0.561 -7.837 3.921 1.00 89.81 105 LEU A C 1
ATOM 814 O O . LEU A 1 105 ? 0.328 -7.539 5.092 1.00 89.81 105 LEU A O 1
ATOM 818 N N . LEU A 1 106 ? 1.544 -7.264 3.222 1.00 89.69 106 LEU A N 1
ATOM 819 C CA . LEU A 1 106 ? 2.387 -6.204 3.780 1.00 89.69 106 LEU A CA 1
ATOM 820 C C . LEU A 1 106 ? 1.571 -4.953 4.112 1.00 89.69 106 LEU A C 1
ATOM 822 O O . LEU A 1 106 ? 1.818 -4.330 5.139 1.00 89.69 106 LEU A O 1
ATOM 826 N N . PHE A 1 107 ? 0.567 -4.618 3.299 1.00 89.06 107 PHE A N 1
ATOM 827 C CA . PHE A 1 107 ? -0.344 -3.514 3.588 1.00 89.06 107 PHE A CA 1
ATOM 828 C C . PHE A 1 107 ? -1.203 -3.775 4.838 1.00 89.06 107 PHE A C 1
ATOM 830 O O . PHE A 1 107 ? -1.375 -2.885 5.676 1.00 89.06 107 PHE A O 1
ATOM 837 N N . THR A 1 108 ? -1.705 -5.003 5.017 1.00 89.75 108 THR A N 1
ATOM 838 C CA . THR A 1 108 ? -2.429 -5.398 6.236 1.00 89.75 108 THR A CA 1
ATOM 839 C C . THR A 1 108 ? -1.559 -5.245 7.481 1.00 89.75 108 THR A C 1
ATOM 841 O O . THR A 1 108 ? -2.032 -4.701 8.477 1.00 89.75 108 THR A O 1
ATOM 844 N N . LEU A 1 109 ? -0.296 -5.679 7.415 1.00 89.56 109 LEU A N 1
ATOM 845 C CA . LEU A 1 109 ? 0.663 -5.533 8.513 1.00 89.56 109 LEU A CA 1
ATOM 846 C C . LEU A 1 109 ? 1.000 -4.065 8.788 1.00 89.56 109 LEU A C 1
ATOM 848 O O . LEU A 1 109 ? 0.989 -3.648 9.940 1.00 89.56 109 LEU A O 1
ATOM 852 N N . LEU A 1 110 ? 1.243 -3.270 7.741 1.00 88.94 110 LEU A N 1
ATOM 853 C CA . LEU A 1 110 ? 1.556 -1.843 7.860 1.00 88.94 110 LEU A CA 1
ATOM 854 C C . LEU A 1 110 ? 0.467 -1.073 8.612 1.00 88.94 110 LEU A C 1
ATOM 856 O O . LEU A 1 110 ? 0.755 -0.185 9.404 1.00 88.94 110 LEU A O 1
ATOM 860 N N . THR A 1 111 ? -0.790 -1.413 8.350 1.00 90.50 111 T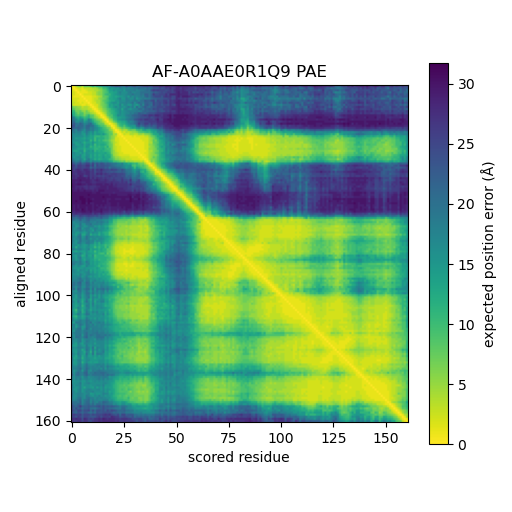HR A N 1
ATOM 861 C CA . THR A 1 111 ? -1.947 -0.729 8.933 1.00 90.50 111 THR A CA 1
ATOM 862 C C . THR A 1 111 ? -2.479 -1.436 10.180 1.00 90.50 111 THR A C 1
ATOM 864 O O . THR A 1 111 ? -3.542 -1.065 10.675 1.00 90.50 111 THR A O 1
ATOM 867 N N . HIS A 1 112 ? -1.823 -2.495 10.665 1.00 90.06 112 HIS A N 1
ATOM 868 C CA . HIS A 1 112 ? -2.329 -3.348 11.746 1.00 90.06 112 HIS A CA 1
ATOM 869 C C . HIS A 1 112 ? -2.685 -2.548 13.006 1.00 90.06 112 HIS A C 1
ATOM 871 O O . HIS A 1 112 ? -3.763 -2.733 13.566 1.00 90.06 112 HIS A O 1
ATOM 877 N N . ASP A 1 113 ? -1.830 -1.596 13.379 1.00 88.88 113 ASP A N 1
ATOM 878 C CA . ASP A 1 113 ? -1.985 -0.797 14.599 1.00 88.88 113 ASP A CA 1
ATOM 879 C C . ASP A 1 113 ? -3.048 0.310 14.473 1.00 88.88 113 ASP A C 1
ATOM 881 O O . ASP A 1 113 ? -3.384 0.987 15.448 1.00 88.88 113 ASP A O 1
ATOM 885 N N . CYS A 1 114 ? -3.650 0.475 13.291 1.00 89.00 114 CYS A N 1
ATOM 886 C CA . CYS A 1 114 ? -4.862 1.268 13.102 1.00 89.00 114 CYS A CA 1
ATOM 887 C C . CYS A 1 114 ? -6.088 0.506 13.643 1.00 89.00 114 CYS A C 1
ATOM 889 O O . CYS A 1 114 ? -6.979 0.114 12.890 1.00 89.00 114 CYS A O 1
ATOM 891 N N . ALA A 1 115 ? -6.101 0.270 14.954 1.00 90.56 115 ALA A N 1
ATOM 892 C CA . ALA A 1 115 ? -7.157 -0.408 15.698 1.00 90.56 115 ALA A CA 1
ATOM 893 C C . ALA A 1 115 ? -7.893 0.575 16.623 1.00 90.56 115 ALA A C 1
ATOM 895 O O . ALA A 1 115 ? -7.361 1.642 16.937 1.00 90.56 115 ALA A O 1
ATOM 896 N N . ALA A 1 116 ? -9.127 0.243 17.019 1.00 91.31 116 ALA A N 1
ATOM 897 C CA . ALA A 1 116 ? -9.917 1.076 17.925 1.00 91.31 116 ALA A CA 1
ATOM 898 C C . ALA A 1 116 ? -9.255 1.130 19.310 1.00 91.31 116 ALA A C 1
ATOM 900 O O . ALA A 1 116 ? -8.856 0.098 19.850 1.00 91.31 116 ALA A O 1
ATOM 901 N N . MET A 1 117 ? -9.164 2.324 19.891 1.00 90.94 117 MET A N 1
ATOM 902 C CA . MET A 1 117 ? -8.758 2.527 21.284 1.00 90.94 117 MET A CA 1
ATOM 903 C C . MET A 1 117 ? -9.940 2.367 22.243 1.00 90.94 117 MET A C 1
ATOM 905 O O . MET A 1 117 ? -9.772 1.896 23.368 1.00 90.94 117 MET A O 1
ATOM 909 N N . HIS A 1 118 ? -11.138 2.744 21.801 1.00 90.38 118 HIS A N 1
ATOM 910 C CA . HIS A 1 118 ? -12.360 2.666 22.590 1.00 90.38 118 HIS A CA 1
ATOM 911 C C . HIS A 1 118 ? -13.081 1.339 22.361 1.00 90.38 118 HIS A C 1
ATOM 913 O O . HIS A 1 118 ? -13.367 0.961 21.230 1.00 90.38 118 HIS A O 1
ATOM 919 N N . SER A 1 119 ? -13.457 0.657 23.446 1.00 89.56 119 SER A N 1
ATOM 920 C CA . SER A 1 119 ? -14.136 -0.649 23.397 1.00 89.56 119 SER A CA 1
ATOM 921 C C . SER A 1 119 ? -15.529 -0.621 22.758 1.00 89.56 119 SER A C 1
ATOM 923 O O . SER A 1 119 ? -16.027 -1.660 22.332 1.00 89.56 119 SER A O 1
ATOM 925 N N . LEU A 1 120 ? -16.162 0.553 22.703 1.00 88.69 120 LEU A N 1
ATOM 926 C CA . LEU A 1 120 ? -17.457 0.777 22.052 1.00 88.69 120 LEU A CA 1
ATOM 927 C C . LEU A 1 120 ? -17.329 1.172 20.578 1.00 88.69 120 LEU A C 1
ATOM 929 O O . LEU A 1 120 ? -18.345 1.350 19.903 1.00 88.69 120 LEU A O 1
ATOM 933 N N . ASN A 1 121 ? -16.095 1.299 20.092 1.00 91.12 121 ASN A N 1
ATOM 934 C CA . ASN A 1 121 ? -15.804 1.591 18.707 1.00 91.12 121 ASN A CA 1
ATOM 935 C C . ASN A 1 121 ? -15.193 0.366 18.038 1.00 91.12 121 ASN A C 1
ATOM 937 O O . ASN A 1 121 ? -14.495 -0.447 18.644 1.00 91.12 121 ASN A O 1
ATOM 941 N N . HIS A 1 122 ? -15.453 0.246 16.748 1.00 92.56 122 HIS A N 1
ATOM 942 C CA . HIS A 1 122 ? -14.917 -0.800 15.912 1.00 92.56 122 HIS A CA 1
ATOM 943 C C . HIS A 1 122 ? -14.335 -0.184 14.650 1.00 92.56 122 HIS A C 1
ATOM 945 O O . HIS A 1 122 ? -14.920 0.723 14.062 1.00 92.56 122 HIS A O 1
ATOM 951 N N . ILE A 1 123 ? -13.177 -0.684 14.233 1.00 92.31 123 ILE A N 1
ATOM 952 C CA . ILE A 1 123 ? -12.552 -0.288 12.977 1.00 92.31 123 ILE A CA 1
ATOM 953 C C . ILE A 1 123 ? -12.617 -1.482 12.041 1.00 92.31 123 ILE A C 1
ATOM 955 O O . ILE A 1 123 ? -12.045 -2.535 12.322 1.00 92.31 123 ILE A O 1
ATOM 959 N N . VAL A 1 124 ? -13.301 -1.297 10.919 1.00 92.00 124 VAL A N 1
ATOM 960 C CA . VAL A 1 124 ? -13.356 -2.261 9.822 1.00 92.00 124 VAL A CA 1
ATOM 961 C C . VAL A 1 124 ? -12.418 -1.776 8.729 1.00 92.00 124 VAL A C 1
ATOM 963 O O . VAL A 1 124 ? -12.467 -0.611 8.342 1.00 92.00 124 VAL A O 1
ATOM 966 N N . LYS A 1 125 ? -11.558 -2.663 8.229 1.00 91.69 125 LYS A N 1
ATOM 967 C CA . LYS A 1 125 ? -10.579 -2.347 7.186 1.00 91.69 125 LYS A CA 1
ATOM 968 C C . LYS A 1 125 ? -10.734 -3.300 6.016 1.00 91.69 125 LYS A C 1
ATOM 970 O O . LYS A 1 125 ? -10.804 -4.512 6.223 1.00 91.69 125 LYS A O 1
ATOM 975 N N . PHE A 1 126 ? -10.712 -2.764 4.805 1.00 89.69 126 PHE A N 1
ATOM 976 C CA . PHE A 1 126 ? -10.679 -3.549 3.582 1.00 89.69 126 PHE A CA 1
ATOM 977 C C . PHE A 1 126 ? -9.827 -2.839 2.535 1.00 89.69 126 PHE A C 1
ATOM 979 O O . PHE A 1 126 ? -10.194 -1.765 2.080 1.00 89.69 126 PHE A O 1
ATOM 986 N N . ALA A 1 127 ? -8.699 -3.445 2.146 1.00 87.69 127 ALA A N 1
ATOM 987 C CA . ALA A 1 127 ? -7.696 -2.761 1.327 1.00 87.69 127 ALA A CA 1
ATOM 988 C C . ALA A 1 127 ? -7.398 -1.361 1.910 1.00 87.69 127 ALA A C 1
ATOM 990 O O . ALA A 1 127 ? -7.153 -1.267 3.111 1.00 87.69 127 ALA A O 1
ATOM 991 N N . ASP A 1 128 ? -7.423 -0.308 1.097 1.00 86.62 128 ASP A N 1
ATOM 992 C CA . ASP A 1 128 ? -7.233 1.085 1.506 1.00 86.62 128 ASP A CA 1
ATOM 993 C C . ASP A 1 128 ? -8.441 1.722 2.217 1.00 86.62 128 ASP A C 1
ATOM 995 O O . ASP A 1 128 ? -8.279 2.765 2.853 1.00 86.62 128 ASP A O 1
ATOM 999 N N . ASP A 1 129 ? -9.613 1.081 2.206 1.00 89.19 129 ASP A N 1
ATOM 1000 C CA . ASP A 1 129 ? -10.799 1.571 2.903 1.00 89.19 129 ASP A CA 1
ATOM 1001 C C . ASP A 1 129 ? -10.750 1.247 4.403 1.00 89.19 129 ASP A C 1
ATOM 1003 O O . ASP A 1 129 ? -10.525 0.108 4.833 1.00 89.19 129 ASP A O 1
ATOM 1007 N N . MET A 1 130 ? -11.040 2.256 5.225 1.00 89.31 130 MET A N 1
ATOM 1008 C CA . MET A 1 130 ? -11.191 2.127 6.671 1.00 89.31 130 MET A CA 1
ATOM 1009 C C . MET A 1 130 ? -12.498 2.776 7.115 1.00 89.31 130 MET A C 1
ATOM 1011 O O . MET A 1 130 ? -12.739 3.951 6.861 1.00 89.31 130 MET A O 1
ATOM 1015 N N . THR A 1 131 ? -13.336 2.010 7.807 1.00 91.31 131 THR A N 1
ATOM 1016 C CA . THR A 1 131 ? -14.596 2.478 8.388 1.00 91.31 131 THR A CA 1
ATOM 1017 C C . THR A 1 131 ? -14.499 2.446 9.905 1.00 91.31 131 THR A C 1
ATOM 1019 O O . THR A 1 131 ? -14.211 1.401 10.491 1.00 91.31 131 THR A O 1
ATOM 1022 N N . VAL A 1 132 ? -14.778 3.582 10.541 1.00 91.69 132 VAL A N 1
ATOM 1023 C CA . VAL A 1 132 ? -14.930 3.682 11.995 1.00 91.69 132 VAL A CA 1
ATOM 1024 C C . VAL A 1 132 ? -16.416 3.582 12.323 1.00 91.69 132 VAL A C 1
ATOM 1026 O O . VAL A 1 132 ? -17.223 4.354 11.817 1.00 91.69 132 VAL A O 1
ATOM 1029 N N . VAL A 1 133 ? -16.780 2.632 13.176 1.00 92.25 133 VAL A N 1
ATOM 1030 C CA . VAL A 1 133 ? -18.138 2.452 13.695 1.00 92.25 133 VAL A CA 1
ATOM 1031 C C . VAL A 1 133 ? -18.093 2.734 15.186 1.00 92.25 133 VAL A C 1
ATOM 1033 O O . VAL A 1 133 ? -17.387 2.039 15.909 1.00 92.25 133 VAL A O 1
ATOM 1036 N N . GLY A 1 134 ? -18.817 3.745 15.658 1.00 90.75 134 GLY A N 1
ATOM 1037 C CA . GLY A 1 134 ? -18.884 4.083 17.079 1.00 90.75 134 GLY A CA 1
ATOM 1038 C C . GLY A 1 134 ? -20.315 4.101 17.592 1.00 90.75 134 GLY A C 1
ATOM 1039 O O . GLY A 1 134 ? -21.224 4.558 16.900 1.00 90.75 134 GLY A O 1
ATOM 1040 N N . LEU A 1 135 ? -20.526 3.601 18.809 1.00 8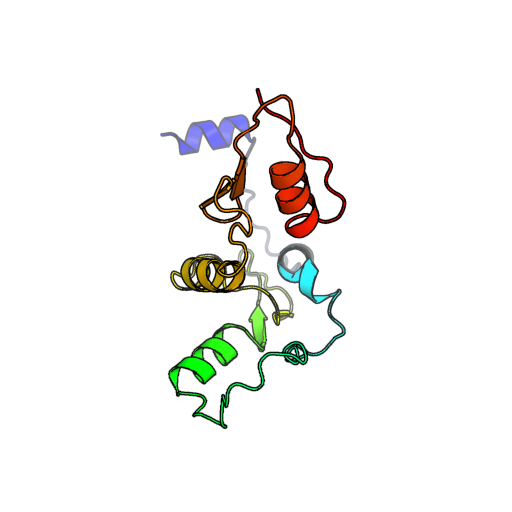9.75 135 LEU A N 1
ATOM 1041 C CA . LEU A 1 135 ? -21.825 3.695 19.469 1.00 89.75 135 LEU A CA 1
ATOM 1042 C C . LEU A 1 135 ? -22.040 5.112 20.016 1.00 89.75 135 LEU A C 1
ATOM 1044 O O . LEU A 1 135 ? -21.370 5.520 20.961 1.00 89.75 135 LEU A O 1
ATOM 1048 N N . ILE A 1 136 ? -23.034 5.821 19.481 1.00 89.31 136 ILE A N 1
ATOM 1049 C CA . ILE A 1 136 ? -23.483 7.106 20.028 1.00 89.31 136 ILE A CA 1
ATOM 1050 C C . ILE A 1 136 ? -24.544 6.834 21.093 1.00 89.31 136 ILE A C 1
ATOM 1052 O O . ILE A 1 136 ? -25.598 6.259 20.814 1.00 89.31 136 ILE A O 1
ATOM 1056 N N . SER A 1 137 ? -24.280 7.254 22.328 1.00 88.06 137 SER A N 1
ATOM 1057 C CA . SER A 1 137 ? -25.202 7.080 23.453 1.00 88.06 137 SER A CA 1
ATOM 1058 C C . SER A 1 137 ? -25.415 8.405 24.158 1.00 88.06 137 SER A C 1
ATOM 1060 O O . SER A 1 137 ? -24.470 9.150 24.372 1.00 88.06 137 SER A O 1
ATOM 1062 N N . LYS A 1 138 ? -26.663 8.719 24.524 1.00 90.06 138 LYS A N 1
ATOM 1063 C CA . LYS A 1 138 ? -27.017 9.981 25.206 1.00 90.06 138 LYS A CA 1
ATOM 1064 C C . LYS A 1 138 ? -26.512 11.240 24.474 1.00 90.06 138 LYS A C 1
ATOM 1066 O O . LYS A 1 138 ? -26.188 12.228 25.123 1.00 90.06 138 LYS A O 1
ATOM 1071 N N . ASN A 1 139 ? -26.482 11.202 23.138 1.00 86.56 139 ASN A N 1
ATOM 1072 C CA . ASN A 1 139 ? -25.959 12.281 22.292 1.00 86.56 139 ASN A CA 1
ATOM 1073 C C . ASN A 1 139 ? -24.459 12.581 22.511 1.00 86.56 139 ASN A C 1
ATOM 1075 O O . ASN A 1 139 ? -24.007 13.692 22.247 1.00 86.56 139 ASN A O 1
ATOM 1079 N N . ASP A 1 140 ? -23.704 11.598 23.007 1.00 88.94 140 ASP A N 1
ATOM 1080 C CA . ASP A 1 140 ? -22.252 11.645 23.136 1.00 88.94 140 ASP A CA 1
ATOM 1081 C C . ASP A 1 140 ? -21.603 10.814 22.022 1.00 88.94 140 ASP A C 1
ATOM 1083 O O . ASP A 1 140 ? -21.807 9.602 21.923 1.00 88.94 140 ASP A O 1
ATOM 1087 N N . GLU A 1 141 ? -20.842 11.498 21.172 1.00 91.50 141 GLU A N 1
ATOM 1088 C CA . GLU A 1 141 ? -20.067 10.936 20.060 1.00 91.50 141 GLU A CA 1
ATOM 1089 C C . GLU A 1 141 ? -18.552 11.159 20.236 1.00 91.50 141 GLU A C 1
ATOM 1091 O O . GLU A 1 141 ? -17.781 10.956 19.297 1.00 91.50 141 GLU A O 1
ATOM 1096 N N . SER A 1 142 ? -18.112 11.586 21.428 1.00 91.62 142 SER A N 1
ATOM 1097 C CA . SER A 1 142 ? -16.714 11.936 21.726 1.00 91.62 142 SER A CA 1
ATOM 1098 C C . SER A 1 142 ? -15.737 10.821 21.355 1.00 91.62 142 SER A C 1
ATOM 1100 O O . SER A 1 142 ? -14.814 11.054 20.578 1.00 91.62 142 SER A O 1
ATOM 1102 N N . ALA A 1 143 ? -16.004 9.592 21.803 1.00 90.81 143 ALA A N 1
ATOM 1103 C CA . ALA A 1 143 ? -15.166 8.432 21.508 1.00 90.81 143 ALA A CA 1
ATOM 1104 C C . ALA A 1 143 ? -14.997 8.210 19.996 1.00 90.81 143 ALA A C 1
ATOM 1106 O O . ALA A 1 143 ? -13.898 7.938 19.523 1.00 90.81 143 ALA A O 1
ATOM 1107 N N . TYR A 1 144 ? -16.078 8.320 19.215 1.00 91.00 144 TYR A N 1
ATOM 1108 C CA . TYR A 1 144 ? -16.027 8.195 17.753 1.00 91.00 144 TYR A CA 1
ATOM 1109 C C . TYR A 1 144 ? -15.166 9.298 17.126 1.00 91.00 144 TYR A C 1
ATOM 1111 O O . TYR A 1 144 ? -14.298 9.010 16.301 1.00 91.00 144 TYR A O 1
ATOM 1119 N N . ARG A 1 145 ? -15.363 10.554 17.547 1.00 90.19 145 ARG A N 1
ATOM 1120 C CA . ARG A 1 145 ? -14.592 11.697 17.039 1.00 90.19 145 ARG A CA 1
ATOM 1121 C C . ARG A 1 145 ? -13.105 11.581 17.354 1.00 90.19 145 ARG A C 1
ATOM 1123 O O . ARG A 1 145 ? -12.289 11.881 16.487 1.00 90.19 145 ARG A O 1
ATOM 1130 N N . GLU A 1 146 ? -12.757 11.110 18.548 1.00 91.00 146 GLU A N 1
ATOM 1131 C CA . GLU A 1 146 ? -11.366 10.875 18.941 1.00 91.00 146 GLU A CA 1
ATOM 1132 C C . GLU A 1 146 ? -10.695 9.801 18.072 1.00 91.00 146 GLU A C 1
ATOM 1134 O O . GLU A 1 146 ? -9.557 9.995 17.640 1.00 91.00 146 GLU A O 1
ATOM 1139 N N . GLU A 1 147 ? -11.395 8.706 17.739 1.00 91.31 147 GLU A N 1
ATOM 1140 C CA . GLU A 1 147 ? -10.865 7.706 16.797 1.00 91.31 147 GLU A CA 1
ATOM 1141 C C . GLU A 1 147 ? -10.604 8.308 15.416 1.00 91.31 147 GLU A C 1
ATOM 1143 O O . GLU A 1 147 ? -9.517 8.126 14.864 1.00 91.31 147 GLU A O 1
ATOM 1148 N N . VAL A 1 148 ? -11.576 9.044 14.864 1.00 89.94 148 VAL A N 1
ATOM 1149 C CA . VAL A 1 148 ? -11.449 9.662 13.535 1.00 89.94 148 VAL A CA 1
ATOM 1150 C C . VAL A 1 148 ? -10.291 10.657 13.513 1.00 89.94 148 VAL A C 1
ATOM 1152 O O . VAL A 1 148 ? -9.443 10.584 12.628 1.00 89.94 148 VAL A O 1
ATOM 1155 N N . GLN A 1 149 ? -10.197 11.534 14.515 1.00 89.88 149 GLN A N 1
ATOM 1156 C CA . GLN A 1 149 ? -9.137 12.539 14.594 1.00 89.88 149 GLN A CA 1
ATOM 1157 C C . GLN A 1 149 ? -7.743 11.910 14.722 1.00 89.88 149 GLN A C 1
ATOM 1159 O O . GLN A 1 149 ? -6.776 12.429 14.163 1.00 89.88 149 GLN A O 1
ATOM 1164 N N . ARG A 1 150 ? -7.627 10.793 15.446 1.00 89.50 150 ARG A N 1
ATOM 1165 C CA . ARG A 1 150 ? -6.364 10.070 15.615 1.00 89.50 150 ARG A CA 1
ATOM 1166 C C . ARG A 1 150 ? -5.923 9.360 14.337 1.00 89.50 150 ARG A C 1
ATOM 1168 O O . ARG A 1 150 ? -4.738 9.382 14.014 1.00 89.50 150 ARG A O 1
ATOM 1175 N N . LEU A 1 151 ? -6.849 8.699 13.644 1.00 87.38 151 LEU A N 1
ATOM 1176 C CA . LEU A 1 151 ? -6.554 7.926 12.432 1.00 87.38 151 LEU A CA 1
ATOM 1177 C C . LEU A 1 151 ? -6.374 8.818 11.204 1.00 87.38 151 LEU A C 1
ATOM 1179 O O . LEU A 1 151 ? -5.578 8.500 10.325 1.00 87.38 151 LEU A O 1
ATOM 1183 N N . MET A 1 152 ? -7.106 9.931 11.148 1.00 83.69 152 MET A N 1
ATOM 1184 C CA . MET A 1 152 ? -7.106 10.874 10.034 1.00 83.69 152 MET A CA 1
ATOM 1185 C C . MET A 1 152 ? -7.011 12.320 10.543 1.00 83.69 152 MET A C 1
ATOM 1187 O O . MET A 1 152 ? -8.004 13.055 10.543 1.00 83.69 152 MET A O 1
ATOM 1191 N N . PRO A 1 153 ? -5.815 12.770 10.967 1.00 79.81 153 PRO A N 1
ATOM 1192 C CA . PRO A 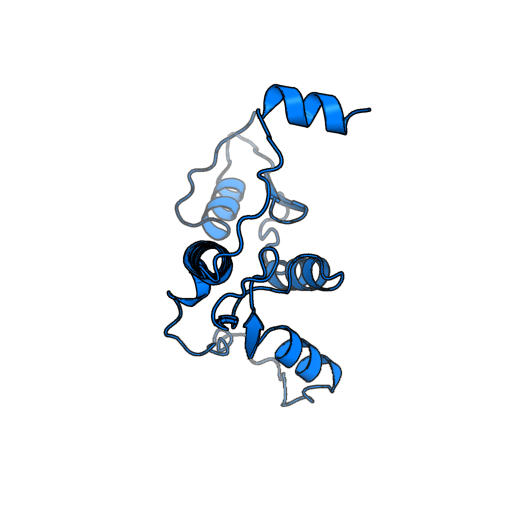1 153 ? -5.626 14.140 11.424 1.00 79.81 153 PRO A CA 1
ATOM 1193 C C . PRO A 1 153 ? -6.013 15.143 10.328 1.00 79.81 153 PRO A C 1
ATOM 1195 O O . PRO A 1 153 ? -5.445 15.131 9.237 1.00 79.81 153 PRO A O 1
ATOM 1198 N N . GLY A 1 154 ? -6.970 16.026 10.624 1.00 70.62 154 GLY A N 1
ATOM 1199 C CA . GLY A 1 154 ? -7.432 17.066 9.696 1.00 70.62 154 GLY A CA 1
ATOM 1200 C C . GLY A 1 154 ? -8.609 16.677 8.795 1.00 70.62 154 GLY A C 1
ATOM 1201 O O . GLY A 1 154 ? -8.999 17.483 7.953 1.00 70.62 154 GLY A O 1
ATOM 1202 N N . VAL A 1 15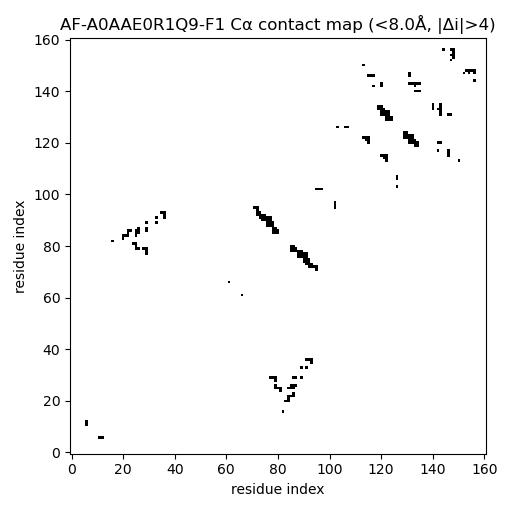5 ? -9.194 15.488 8.972 1.00 73.25 155 VAL A N 1
ATOM 1203 C CA . VAL A 1 155 ? -10.469 15.111 8.343 1.00 73.25 155 VAL A CA 1
ATOM 1204 C C . VAL A 1 155 ? -11.611 15.352 9.329 1.00 73.25 155 VAL A C 1
ATOM 1206 O O . VAL A 1 155 ? -11.595 14.837 10.445 1.00 73.25 155 VAL A O 1
ATOM 1209 N N . GLU A 1 156 ? -12.618 16.123 8.912 1.00 67.19 156 GLU A N 1
ATOM 1210 C CA . GLU A 1 156 ? -13.856 16.267 9.682 1.00 67.19 156 GLU A CA 1
ATOM 1211 C C . GLU A 1 156 ? -14.693 14.979 9.575 1.00 67.19 156 GLU A C 1
ATOM 1213 O O . GLU A 1 156 ? -14.943 14.507 8.458 1.00 67.19 156 GLU A O 1
ATOM 1218 N N . PRO A 1 157 ? -15.159 14.401 10.698 1.00 64.75 157 PRO A N 1
ATOM 1219 C CA . PRO A 1 157 ? -15.972 13.192 10.674 1.00 64.75 157 PRO A CA 1
ATOM 1220 C C . PRO A 1 157 ? -17.258 13.429 9.881 1.00 64.75 157 PRO A C 1
ATOM 1222 O O . PRO A 1 157 ? -18.081 14.269 10.245 1.00 64.75 157 PRO A O 1
ATOM 1225 N N . THR A 1 158 ? -17.457 12.674 8.802 1.00 60.88 158 THR A N 1
ATOM 1226 C CA . THR A 1 158 ? -18.730 12.686 8.079 1.00 60.88 158 THR A CA 1
ATOM 1227 C C . THR A 1 158 ? -19.662 11.689 8.756 1.00 60.88 158 THR A C 1
ATOM 1229 O O . THR A 1 158 ? -19.485 10.480 8.631 1.00 60.88 158 THR A O 1
ATOM 1232 N N . THR A 1 159 ? -20.630 12.176 9.529 1.00 53.69 159 THR A N 1
ATOM 1233 C CA . THR A 1 159 ? -21.637 11.312 10.154 1.00 53.69 159 THR A CA 1
ATOM 1234 C C . THR A 1 159 ? -22.588 10.802 9.068 1.00 53.69 159 THR A C 1
ATOM 1236 O O . THR A 1 159 ? -23.447 11.546 8.600 1.00 53.69 159 THR A O 1
ATOM 1239 N N . CYS A 1 160 ? -22.437 9.548 8.638 1.00 53.22 160 CYS A N 1
ATOM 1240 C CA . CYS A 1 160 ? -23.514 8.847 7.937 1.00 53.22 160 CYS A CA 1
ATOM 1241 C C . CYS A 1 160 ? -24.469 8.286 8.998 1.00 53.22 160 CYS A C 1
ATOM 1243 O O . CYS A 1 160 ? -24.084 7.387 9.744 1.00 53.2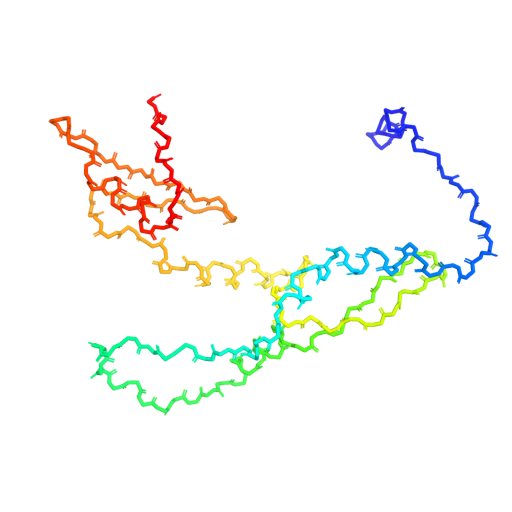2 160 CYS A O 1
ATOM 1245 N N . LEU A 1 161 ? -25.670 8.866 9.093 1.00 40.16 161 LEU A N 1
ATOM 1246 C CA . LEU A 1 161 ? -26.802 8.311 9.845 1.00 40.16 161 LEU A CA 1
ATOM 1247 C C . LEU A 1 161 ? -27.574 7.309 8.984 1.00 40.16 161 LEU A C 1
ATOM 1249 O O . LEU A 1 161 ? -27.747 7.598 7.777 1.00 40.16 161 LEU A O 1
#

Radius of gyration: 22.92 Å; Cα contacts (8 Å, |Δi|>4): 124; chains: 1; bounding box: 46×31×64 Å